Protein AF-A0A3C0DKZ6-F1 (afdb_monomer_lite)

pLDDT: mean 96.96, std 1.84, range [87.81, 98.81]

Secondary structure (DSSP, 8-state):
----TTPPPEE--SSS-SS---EE----GGG--EEEE-SSPEEETTEEEBS-EEEEETTEEEEEE-SB-

Foldseek 3Di:
DFACPPWDKDFDDPPPDPPGGDIDTDTPQQGDAAKDWDQAWDADPNDTFHGWMFGDHRNDTPDIDTPGD

Structure (mmCIF, N/CA/C/O backbone):
data_AF-A0A3C0DKZ6-F1
#
_entry.id   AF-A0A3C0DKZ6-F1
#
loop_
_atom_site.group_PDB
_atom_site.id
_atom_site.type_symbol
_atom_site.label_atom_id
_atom_site.label_alt_id
_atom_site.label_comp_id
_atom_site.label_asym_id
_atom_site.label_entity_id
_atom_site.label_seq_id
_atom_site.pdbx_PDB_ins_code
_atom_site.Cartn_x
_atom_site.Cartn_y
_atom_site.Cartn_z
_atom_site.occupancy
_atom_site.B_iso_or_equiv
_atom_site.auth_seq_id
_atom_site.auth_comp_id
_atom_site.auth_asym_id
_atom_site.auth_atom_id
_atom_site.pdbx_PDB_model_num
ATOM 1 N N . THR A 1 1 ? 1.268 -11.817 0.406 1.00 96.69 1 THR A N 1
ATOM 2 C CA . THR A 1 1 ? 2.138 -11.861 -0.784 1.00 96.69 1 THR A CA 1
ATOM 3 C C . THR A 1 1 ? 1.396 -11.287 -1.972 1.00 96.69 1 THR A C 1
ATOM 5 O O . THR A 1 1 ? 0.172 -11.252 -1.963 1.00 96.69 1 THR A O 1
ATOM 8 N N . PHE A 1 2 ? 2.129 -10.798 -2.965 1.00 97.75 2 PHE A N 1
ATOM 9 C CA . PHE A 1 2 ? 1.607 -10.350 -4.255 1.00 97.75 2 PHE A CA 1
ATOM 10 C C . PHE A 1 2 ? 2.733 -10.443 -5.292 1.00 97.75 2 PHE A C 1
ATOM 12 O O . PHE A 1 2 ? 3.901 -10.575 -4.919 1.00 97.75 2 PHE A O 1
ATOM 19 N N . SER A 1 3 ? 2.397 -10.364 -6.576 1.00 98.19 3 SER A N 1
ATOM 20 C CA . SER A 1 3 ? 3.368 -10.235 -7.664 1.00 98.19 3 SER A CA 1
ATOM 21 C C . SER A 1 3 ? 3.309 -8.836 -8.268 1.00 98.19 3 SER A C 1
ATOM 23 O O . SER A 1 3 ? 2.237 -8.252 -8.372 1.00 98.19 3 SER A O 1
ATOM 25 N N . ALA A 1 4 ? 4.454 -8.315 -8.702 1.00 98.12 4 ALA A N 1
ATOM 26 C CA . ALA A 1 4 ? 4.561 -7.129 -9.556 1.00 98.12 4 ALA A CA 1
ATOM 27 C C . ALA A 1 4 ? 5.351 -7.446 -10.841 1.00 98.12 4 ALA A C 1
ATOM 29 O O . ALA A 1 4 ? 5.943 -6.563 -11.461 1.00 98.12 4 ALA A O 1
ATOM 30 N N . ALA A 1 5 ? 5.408 -8.725 -11.231 1.00 98.12 5 ALA A N 1
ATOM 31 C CA . ALA A 1 5 ? 6.156 -9.159 -12.404 1.00 98.12 5 ALA A CA 1
ATOM 32 C C . ALA A 1 5 ? 5.670 -8.429 -13.668 1.00 98.12 5 ALA A C 1
ATOM 34 O O . ALA A 1 5 ? 4.471 -8.325 -13.920 1.00 98.12 5 ALA A O 1
ATOM 35 N N . GLY A 1 6 ? 6.616 -7.898 -14.446 1.00 97.81 6 GLY A N 1
ATOM 36 C CA . GLY A 1 6 ? 6.328 -7.144 -15.669 1.00 97.81 6 GLY A CA 1
ATOM 37 C C . GLY A 1 6 ? 5.756 -5.736 -15.457 1.00 97.81 6 GLY A C 1
ATOM 38 O O . GLY A 1 6 ? 5.484 -5.048 -16.438 1.00 97.81 6 GLY A O 1
ATOM 39 N N . ARG A 1 7 ? 5.579 -5.270 -14.212 1.00 98.06 7 ARG A N 1
ATOM 40 C CA . ARG A 1 7 ? 5.097 -3.912 -13.925 1.00 98.06 7 ARG A CA 1
ATOM 41 C C . ARG A 1 7 ? 6.247 -2.907 -13.973 1.00 98.06 7 ARG A C 1
ATOM 43 O O . ARG A 1 7 ? 7.384 -3.211 -13.615 1.00 98.06 7 ARG A O 1
ATOM 50 N N . LYS A 1 8 ? 5.941 -1.686 -14.416 1.00 98.12 8 LYS A N 1
ATOM 51 C CA . LYS A 1 8 ? 6.888 -0.567 -14.413 1.00 98.12 8 LYS A CA 1
ATOM 52 C C . LYS A 1 8 ? 6.998 0.013 -13.005 1.00 98.12 8 LYS A C 1
ATOM 54 O O . LYS A 1 8 ? 5.980 0.254 -12.359 1.00 98.12 8 LYS A O 1
ATOM 59 N N . TRP A 1 9 ? 8.224 0.277 -12.574 1.00 97.69 9 TRP A N 1
ATOM 60 C CA . TRP A 1 9 ? 8.519 1.011 -11.347 1.00 97.69 9 TRP A CA 1
ATOM 61 C C . TRP A 1 9 ? 8.857 2.454 -11.699 1.00 97.69 9 TRP A C 1
ATOM 63 O O . TRP A 1 9 ? 9.550 2.707 -12.688 1.00 97.69 9 TRP A O 1
ATOM 73 N N . VAL A 1 10 ? 8.331 3.394 -10.923 1.00 97.06 10 VAL A N 1
ATOM 74 C CA . VAL A 1 10 ? 8.485 4.829 -11.168 1.00 97.06 10 VAL A CA 1
ATOM 75 C C . VAL A 1 10 ? 8.982 5.484 -9.891 1.00 97.06 10 VAL A C 1
ATOM 77 O O . VAL A 1 10 ? 8.433 5.240 -8.818 1.00 97.06 10 VAL A O 1
ATOM 80 N N . ASN A 1 11 ? 10.032 6.296 -10.004 1.00 96.31 11 ASN A N 1
ATOM 81 C CA . ASN A 1 11 ? 10.465 7.145 -8.906 1.00 96.31 11 ASN A CA 1
ATOM 82 C C . ASN A 1 11 ? 9.620 8.422 -8.892 1.00 96.31 11 ASN A C 1
ATOM 84 O O . ASN A 1 11 ? 9.385 9.035 -9.936 1.00 96.31 11 ASN A O 1
ATOM 88 N N . CYS A 1 12 ? 9.199 8.841 -7.710 1.00 95.75 12 CYS A N 1
ATOM 89 C CA . CYS A 1 12 ? 8.541 10.118 -7.531 1.00 95.75 12 CYS A CA 1
ATOM 90 C C . CYS A 1 12 ? 9.608 11.190 -7.244 1.00 95.75 12 CYS A C 1
ATOM 92 O O . CYS A 1 12 ? 10.374 11.085 -6.286 1.00 95.75 12 CYS A O 1
ATOM 94 N N . SER A 1 13 ? 9.735 12.179 -8.135 1.00 94.62 13 SER A N 1
ATOM 95 C CA . SER A 1 13 ? 10.752 13.242 -8.060 1.00 94.62 13 SER A CA 1
ATOM 96 C C . SER A 1 13 ? 10.146 14.648 -8.023 1.00 94.62 13 SER A C 1
ATOM 98 O O . SER A 1 13 ? 10.624 15.548 -8.717 1.00 94.62 13 SER A O 1
ATOM 100 N N . GLY A 1 14 ? 9.053 14.831 -7.282 1.00 94.56 14 GLY A N 1
ATOM 101 C CA . GLY A 1 14 ? 8.443 16.142 -7.054 1.00 94.56 14 GLY A CA 1
ATOM 102 C C . GLY A 1 14 ? 7.654 16.703 -8.239 1.00 94.56 14 GLY A C 1
ATOM 103 O O . GLY A 1 14 ? 7.396 17.901 -8.280 1.00 94.56 14 GLY A O 1
ATOM 104 N N . GLN A 1 15 ? 7.297 15.870 -9.225 1.00 95.06 15 GLN A N 1
ATOM 105 C CA . GLN A 1 15 ? 6.531 16.316 -10.400 1.00 95.06 15 GLN A CA 1
ATOM 106 C C . GLN A 1 15 ? 5.014 16.328 -10.168 1.00 95.06 15 GLN A C 1
ATOM 108 O O . GLN A 1 15 ? 4.318 17.135 -10.773 1.00 95.06 15 GLN A O 1
ATOM 113 N N . ASN A 1 16 ? 4.506 15.429 -9.316 1.00 94.69 16 ASN A N 1
ATOM 114 C CA . ASN A 1 16 ? 3.066 15.265 -9.071 1.00 94.69 16 ASN A CA 1
ATOM 115 C C . ASN A 1 16 ? 2.675 15.449 -7.600 1.00 94.69 16 ASN A C 1
ATOM 117 O O . ASN A 1 16 ? 1.550 15.851 -7.323 1.00 94.69 16 ASN A O 1
ATOM 121 N N . ASN A 1 17 ? 3.578 15.142 -6.665 1.00 94.69 17 ASN A N 1
ATOM 122 C CA . ASN A 1 17 ? 3.346 15.276 -5.230 1.00 94.69 17 ASN A CA 1
ATOM 123 C C . ASN A 1 17 ? 4.504 16.048 -4.579 1.00 94.69 17 ASN A C 1
ATOM 125 O O . ASN A 1 17 ? 5.629 15.984 -5.073 1.00 94.69 17 ASN A O 1
ATOM 129 N N . PHE A 1 18 ? 4.224 16.793 -3.506 1.00 93.00 18 PHE A N 1
ATOM 130 C CA . PHE A 1 18 ? 5.235 17.472 -2.690 1.00 93.00 18 PHE A CA 1
ATOM 131 C C . PHE A 1 18 ? 4.732 17.613 -1.234 1.00 93.00 18 PHE A C 1
ATOM 133 O O . PHE A 1 18 ? 3.673 18.210 -1.031 1.00 93.00 18 PHE A O 1
ATOM 140 N N . PRO A 1 19 ? 5.456 17.127 -0.205 1.00 93.56 19 PRO A N 1
ATOM 141 C CA . PRO A 1 19 ? 6.737 16.427 -0.278 1.00 93.56 19 PRO A CA 1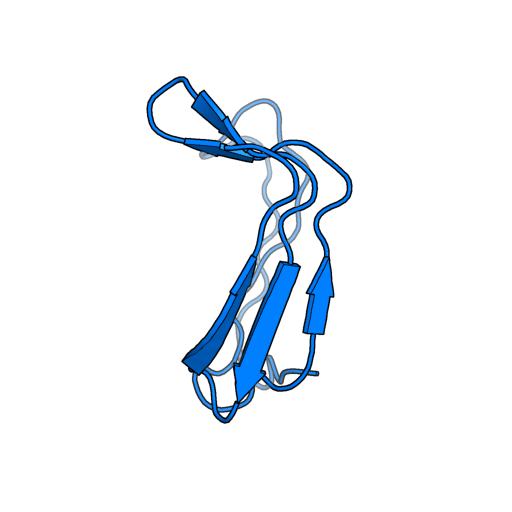
ATOM 142 C C . PRO A 1 19 ? 6.618 15.075 -0.988 1.00 93.56 19 PRO A C 1
ATOM 144 O O . PRO A 1 19 ? 5.529 14.534 -1.155 1.00 93.56 19 PRO A O 1
ATOM 147 N N . ASP A 1 20 ? 7.760 14.565 -1.428 1.00 95.31 20 ASP A N 1
ATOM 148 C CA . ASP A 1 20 ? 7.851 13.361 -2.244 1.00 95.31 20 ASP A CA 1
ATOM 149 C C . ASP A 1 20 ? 9.087 12.532 -1.857 1.00 95.31 20 ASP A C 1
ATOM 151 O O . ASP A 1 20 ? 9.849 12.924 -0.970 1.00 95.31 20 ASP A O 1
ATOM 155 N N . GLY A 1 21 ? 9.309 11.404 -2.529 1.00 94.62 21 GLY A N 1
ATOM 156 C CA . GLY A 1 21 ? 10.498 10.560 -2.352 1.00 94.62 21 GLY A CA 1
ATOM 157 C C . GLY A 1 21 ? 10.229 9.060 -2.451 1.00 94.62 21 GLY A C 1
ATOM 158 O O . GLY A 1 21 ? 11.104 8.250 -2.146 1.00 94.62 21 GLY A O 1
ATOM 159 N N . GLU A 1 22 ? 9.021 8.678 -2.851 1.00 97.00 22 GLU A N 1
ATOM 160 C CA . GLU A 1 22 ? 8.602 7.288 -2.975 1.00 97.00 22 GLU A CA 1
ATOM 161 C C . GLU A 1 22 ? 9.106 6.659 -4.289 1.00 97.00 22 GLU A C 1
ATOM 163 O O . GLU A 1 22 ? 9.410 7.338 -5.273 1.00 97.00 22 GLU A O 1
ATOM 168 N N . VAL A 1 23 ? 9.146 5.325 -4.336 1.00 97.06 23 VAL A N 1
ATOM 169 C CA . VAL A 1 23 ? 9.233 4.554 -5.584 1.00 97.06 23 VAL A CA 1
ATOM 170 C C . VAL A 1 23 ? 8.047 3.603 -5.606 1.00 97.06 23 VAL A C 1
ATOM 172 O O . VAL A 1 23 ? 7.873 2.818 -4.674 1.00 97.06 23 VAL A O 1
ATOM 175 N N . PHE A 1 24 ? 7.229 3.660 -6.656 1.00 96.94 24 PHE A N 1
ATOM 176 C CA . PHE A 1 24 ? 5.945 2.962 -6.686 1.00 96.94 24 PHE A CA 1
ATOM 177 C C . PHE A 1 24 ? 5.726 2.135 -7.954 1.00 96.94 24 PHE A C 1
ATOM 179 O O . PHE A 1 24 ? 6.345 2.337 -9.003 1.00 96.94 24 PHE A O 1
ATOM 186 N N . THR A 1 25 ? 4.812 1.176 -7.825 1.00 97.88 25 THR A N 1
ATOM 187 C CA . THR A 1 25 ? 4.253 0.354 -8.900 1.00 97.88 25 THR A CA 1
ATOM 188 C C . THR A 1 25 ? 2.870 -0.159 -8.474 1.00 97.88 25 THR A C 1
ATOM 190 O O . THR A 1 25 ? 2.387 0.172 -7.391 1.00 97.88 25 THR A O 1
ATOM 193 N N . SER A 1 26 ? 2.235 -0.992 -9.296 1.00 97.12 26 SER A N 1
ATOM 194 C CA . SER A 1 26 ? 0.976 -1.666 -8.962 1.00 97.12 26 SER A CA 1
ATOM 195 C C . SER A 1 26 ? 1.166 -3.183 -8.897 1.00 97.12 26 SER A C 1
ATOM 197 O O . SER A 1 26 ? 1.903 -3.729 -9.720 1.00 97.12 26 SER A O 1
ATOM 199 N N . PRO A 1 27 ? 0.503 -3.893 -7.966 1.00 97.44 27 PRO A N 1
ATOM 200 C CA . PRO A 1 27 ? 0.501 -5.351 -7.966 1.00 97.44 27 PRO A CA 1
ATOM 201 C C . PRO A 1 27 ? -0.282 -5.903 -9.169 1.00 97.44 27 PRO A C 1
ATOM 203 O O . PRO A 1 27 ? -1.141 -5.230 -9.734 1.00 97.44 27 PRO A O 1
ATOM 206 N N . ILE A 1 28 ? -0.021 -7.158 -9.537 1.00 98.12 28 ILE A N 1
ATOM 207 C CA . ILE A 1 28 ? -0.917 -7.940 -10.393 1.00 98.12 28 ILE A CA 1
ATOM 208 C C . ILE A 1 28 ? -2.172 -8.250 -9.576 1.00 98.12 28 ILE A C 1
ATOM 210 O O . ILE A 1 28 ? -2.095 -8.854 -8.502 1.00 98.12 28 ILE A O 1
ATOM 214 N N . GLU A 1 29 ? -3.315 -7.826 -10.098 1.00 96.50 29 GLU A N 1
ATOM 215 C CA . GLU A 1 29 ? -4.557 -7.592 -9.370 1.00 96.50 29 GLU A CA 1
ATOM 216 C C . GLU A 1 29 ? -5.012 -8.836 -8.607 1.00 96.50 29 GLU A C 1
ATOM 218 O O . GLU A 1 29 ? -5.276 -8.762 -7.415 1.00 96.50 29 GLU A O 1
ATOM 223 N N . ASN A 1 30 ? -5.012 -9.998 -9.258 1.00 97.69 30 ASN A N 1
ATOM 224 C CA . ASN A 1 30 ? -5.490 -11.267 -8.702 1.00 97.69 30 ASN A CA 1
ATOM 225 C C . ASN A 1 30 ? -4.435 -12.058 -7.904 1.00 97.69 30 ASN A C 1
ATOM 227 O O . ASN A 1 30 ? -4.703 -13.181 -7.487 1.00 97.69 30 ASN A O 1
ATOM 231 N N . THR A 1 31 ? -3.236 -11.509 -7.689 1.00 98.50 31 THR A N 1
ATOM 232 C CA . THR A 1 31 ? -2.143 -12.231 -7.005 1.00 98.50 31 THR A CA 1
ATOM 233 C C . THR A 1 31 ? -2.026 -11.901 -5.520 1.00 98.50 31 THR A C 1
ATOM 235 O O . THR A 1 31 ? -1.272 -12.561 -4.800 1.00 98.50 31 THR A O 1
ATOM 238 N N . VAL A 1 32 ? -2.761 -10.891 -5.046 1.00 98.50 32 VAL A N 1
ATOM 239 C CA . VAL A 1 32 ? -2.686 -10.432 -3.656 1.00 98.50 32 VAL A CA 1
ATOM 240 C C . VAL A 1 32 ? -3.395 -11.420 -2.733 1.00 98.50 32 VAL A C 1
ATOM 242 O O . VAL A 1 32 ? -4.588 -11.679 -2.883 1.00 98.50 32 VAL A O 1
ATOM 245 N N . ASN A 1 33 ? -2.653 -11.951 -1.762 1.00 98.69 33 ASN A N 1
ATOM 246 C CA . ASN A 1 33 ? -3.139 -12.900 -0.763 1.00 98.69 33 ASN A CA 1
ATOM 247 C C . ASN A 1 33 ? -2.508 -12.628 0.611 1.00 98.69 33 ASN A C 1
ATOM 249 O O . ASN A 1 33 ? -1.329 -12.274 0.700 1.00 98.69 33 ASN A O 1
ATOM 253 N N . GLY A 1 34 ? -3.251 -12.857 1.692 1.00 98.56 34 GLY A N 1
ATOM 254 C CA . GLY A 1 34 ? -2.755 -12.747 3.068 1.00 98.56 34 GLY A CA 1
ATOM 255 C C . GLY A 1 34 ? -3.241 -11.494 3.792 1.00 98.56 34 GLY A C 1
ATOM 256 O O . GLY A 1 34 ? -4.284 -10.947 3.453 1.00 98.56 34 GLY A O 1
ATOM 257 N N . LYS A 1 35 ? -2.509 -11.061 4.823 1.00 98.56 35 LYS A N 1
ATOM 258 C CA . LYS A 1 35 ? -2.951 -10.012 5.754 1.00 98.56 35 LYS A CA 1
ATOM 259 C C . LYS A 1 35 ? -1.992 -8.828 5.773 1.00 98.56 35 LYS A C 1
ATOM 261 O O . LYS A 1 35 ? -0.780 -9.018 5.677 1.00 98.56 35 LYS A O 1
ATOM 266 N N . ILE A 1 36 ? -2.538 -7.628 5.933 1.00 98.12 36 ILE A N 1
ATOM 267 C CA . ILE A 1 36 ? -1.790 -6.390 6.173 1.00 98.12 36 ILE A CA 1
ATOM 268 C C . ILE A 1 36 ? -2.434 -5.628 7.331 1.00 98.12 36 ILE A C 1
ATOM 270 O O . ILE A 1 36 ? -3.658 -5.590 7.449 1.00 98.12 36 ILE A O 1
ATOM 274 N N . ARG A 1 37 ? -1.594 -5.035 8.181 1.00 98.06 37 ARG A N 1
ATOM 275 C CA . ARG A 1 37 ? -1.987 -4.162 9.287 1.00 98.06 37 ARG A CA 1
ATOM 276 C C . ARG A 1 37 ? -1.304 -2.814 9.104 1.00 98.06 37 ARG A C 1
ATOM 278 O O . ARG A 1 37 ? -0.083 -2.768 8.962 1.00 98.06 37 ARG A O 1
ATOM 285 N N . PHE A 1 38 ? -2.076 -1.740 9.135 1.00 97.50 38 PHE A N 1
ATOM 286 C CA . PHE A 1 38 ? -1.562 -0.378 9.085 1.00 97.50 38 PHE A CA 1
ATOM 287 C C . PHE A 1 38 ? -1.371 0.129 10.514 1.00 97.50 38 PHE A C 1
ATOM 289 O O . PHE A 1 38 ? -2.325 0.244 11.278 1.00 97.50 38 PHE A O 1
ATOM 296 N N . SER A 1 39 ? -0.118 0.402 10.883 1.00 93.94 39 SER A N 1
ATOM 297 C CA . SER A 1 39 ? 0.246 0.886 12.222 1.00 93.94 39 SER A CA 1
ATOM 298 C C . SER A 1 39 ? 0.074 2.395 12.398 1.00 93.94 39 SER A C 1
ATOM 300 O O . SER A 1 39 ? 0.164 2.884 13.518 1.00 93.94 39 SER A O 1
ATOM 302 N N . PHE A 1 40 ? -0.141 3.126 11.304 1.00 96.06 40 PHE A N 1
ATOM 303 C CA . PHE A 1 40 ? -0.430 4.557 11.304 1.00 96.06 40 PHE A CA 1
ATOM 304 C C . PHE A 1 40 ? -1.901 4.792 10.947 1.00 96.06 40 PHE A C 1
ATOM 306 O O . PHE A 1 40 ? -2.455 4.013 10.165 1.00 96.06 40 PHE A O 1
ATOM 313 N N . PRO A 1 41 ? -2.532 5.847 11.494 1.00 95.81 41 PRO A N 1
ATOM 314 C CA . PRO A 1 41 ? -3.927 6.144 11.215 1.00 95.81 41 PRO A CA 1
ATOM 315 C C . PRO A 1 41 ? -4.133 6.497 9.739 1.00 95.81 41 PRO A C 1
ATOM 317 O O . PRO A 1 41 ? -3.411 7.319 9.172 1.00 95.81 41 PRO A O 1
ATOM 320 N N . GLY A 1 42 ? -5.152 5.897 9.128 1.00 95.94 42 GLY A N 1
ATOM 321 C CA . GLY A 1 42 ? -5.653 6.312 7.824 1.00 95.94 42 GLY A CA 1
ATOM 322 C C . GLY A 1 42 ? -6.657 7.444 7.998 1.00 95.94 42 GLY A C 1
ATOM 323 O O . GLY A 1 42 ? -7.570 7.331 8.810 1.00 95.94 42 GLY A O 1
ATOM 324 N N . ILE A 1 43 ? -6.514 8.531 7.243 1.00 96.94 43 ILE A N 1
ATOM 325 C CA . ILE A 1 43 ? -7.505 9.612 7.242 1.00 96.94 43 ILE A CA 1
ATOM 326 C C . ILE A 1 43 ? -8.421 9.433 6.035 1.00 96.94 43 ILE A C 1
ATOM 328 O O . ILE A 1 43 ? -7.973 9.522 4.893 1.00 96.94 43 ILE A O 1
ATOM 332 N N . TYR A 1 44 ? -9.710 9.207 6.284 1.00 95.81 44 TYR A N 1
ATOM 333 C CA . TYR A 1 44 ? -10.722 9.112 5.236 1.00 95.81 44 TYR A CA 1
ATOM 334 C C . TYR A 1 44 ? -11.920 9.994 5.575 1.00 95.81 44 TYR A C 1
ATOM 336 O O . TYR A 1 44 ? -12.464 9.918 6.674 1.00 95.81 44 TYR A O 1
ATOM 344 N N . ALA A 1 45 ? -12.316 10.861 4.639 1.00 95.38 45 ALA A N 1
ATOM 345 C CA . ALA A 1 45 ? -13.429 11.801 4.812 1.00 95.38 45 ALA A CA 1
ATOM 346 C C . ALA A 1 45 ? -13.376 12.608 6.134 1.00 95.38 45 ALA A C 1
ATOM 348 O O . ALA A 1 45 ? -14.398 12.860 6.766 1.00 95.38 45 ALA A O 1
ATOM 349 N N . GLY A 1 46 ? -12.170 12.996 6.569 1.00 95.38 46 GLY A N 1
ATOM 350 C CA . GLY A 1 46 ? -11.950 13.758 7.806 1.00 95.38 46 GLY A CA 1
ATOM 351 C C . GLY A 1 46 ? -11.980 12.933 9.097 1.00 95.38 46 GLY A C 1
ATOM 352 O O . GLY A 1 46 ? -11.810 13.498 10.175 1.00 95.38 46 GLY A O 1
ATOM 353 N N . ARG A 1 47 ? -12.159 11.610 9.015 1.00 96.12 47 ARG A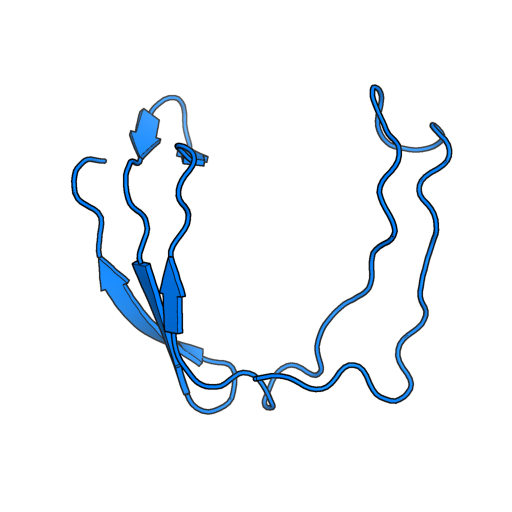 N 1
ATOM 354 C CA . ARG A 1 47 ? -12.117 10.698 10.160 1.00 96.12 47 ARG A CA 1
ATOM 355 C C . ARG A 1 47 ? -10.808 9.921 10.176 1.00 96.12 47 ARG A C 1
ATOM 357 O O . ARG A 1 47 ? -10.401 9.360 9.159 1.00 96.12 47 ARG A O 1
ATOM 364 N N . ALA A 1 48 ? -10.163 9.896 11.339 1.00 97.12 48 ALA A N 1
ATOM 365 C CA . ALA A 1 48 ? -9.039 9.010 11.588 1.00 97.12 48 ALA A CA 1
ATOM 366 C C . ALA A 1 48 ? -9.554 7.590 11.845 1.00 97.12 48 ALA A C 1
ATOM 368 O O . ALA A 1 48 ? -10.462 7.389 12.653 1.00 97.12 48 ALA A O 1
ATOM 369 N N . ILE A 1 49 ? -8.972 6.631 11.135 1.00 97.94 49 ILE A N 1
ATOM 370 C CA . ILE A 1 49 ? -9.215 5.201 11.284 1.00 97.94 49 ILE A CA 1
ATOM 371 C C . ILE A 1 49 ? -7.912 4.588 11.788 1.00 97.94 49 ILE A C 1
ATOM 373 O O . ILE A 1 49 ? -6.870 4.708 11.140 1.00 97.94 49 ILE A O 1
ATOM 377 N N . GLU A 1 50 ? -7.967 3.946 12.946 1.00 98.00 50 GLU A N 1
ATOM 378 C CA . GLU A 1 50 ? -6.806 3.393 13.634 1.00 98.00 50 GLU A CA 1
ATOM 379 C C . GLU A 1 50 ? -6.792 1.868 13.556 1.00 98.00 50 GLU A C 1
ATOM 381 O O . GLU A 1 50 ? -7.833 1.207 13.597 1.00 98.00 50 GLU A O 1
ATOM 386 N N . ASP A 1 51 ? -5.586 1.307 13.478 1.00 97.62 51 ASP A N 1
ATOM 387 C CA . ASP A 1 51 ? -5.350 -0.137 13.440 1.00 97.62 51 ASP A CA 1
ATOM 388 C C . ASP A 1 51 ? -6.090 -0.865 12.305 1.00 97.62 51 ASP A C 1
ATOM 390 O O . ASP A 1 51 ? -6.725 -1.897 12.514 1.00 97.62 51 ASP A O 1
ATOM 394 N N . ILE A 1 52 ? -6.028 -0.322 11.085 1.00 98.38 52 ILE A N 1
ATOM 395 C CA . ILE A 1 52 ? -6.682 -0.934 9.922 1.00 98.38 52 ILE A CA 1
ATOM 396 C C . ILE A 1 52 ? -6.033 -2.292 9.642 1.00 98.38 52 ILE A C 1
ATOM 398 O O . ILE A 1 52 ? -4.820 -2.381 9.434 1.00 98.38 52 ILE A O 1
ATOM 402 N N . GLN A 1 53 ? -6.842 -3.344 9.5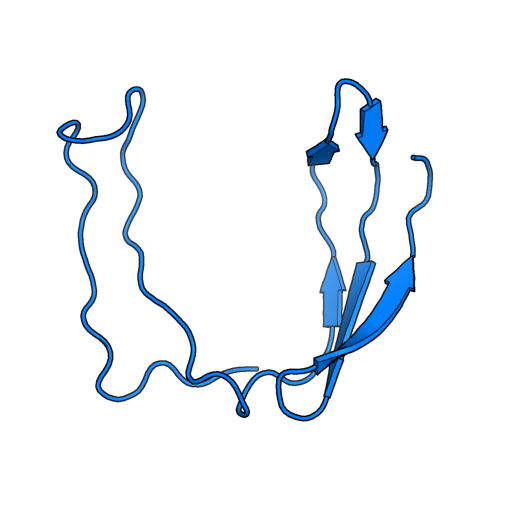73 1.00 98.56 53 GLN A N 1
ATOM 403 C CA . GLN A 1 53 ? -6.421 -4.692 9.211 1.00 98.56 53 GLN A CA 1
ATOM 404 C C . GLN A 1 53 ? -7.249 -5.185 8.027 1.00 98.56 53 GLN A C 1
ATOM 406 O O . GLN A 1 53 ? -8.478 -5.160 8.064 1.00 98.56 53 GLN A O 1
ATOM 411 N N . LEU A 1 54 ? -6.571 -5.649 6.978 1.00 98.50 54 LEU A N 1
ATOM 412 C CA . LEU A 1 54 ? -7.204 -6.182 5.773 1.00 98.50 54 LEU A CA 1
ATOM 413 C C . LEU A 1 54 ? -6.703 -7.599 5.493 1.00 98.50 54 LEU A C 1
ATOM 415 O O . LEU A 1 54 ? -5.501 -7.871 5.571 1.00 98.50 54 LEU A O 1
ATOM 419 N N . GLU A 1 55 ? -7.625 -8.482 5.118 1.00 98.81 55 GLU A N 1
ATOM 420 C CA . GLU A 1 55 ? -7.345 -9.832 4.635 1.00 98.81 55 GLU A CA 1
ATOM 421 C C . GLU A 1 55 ? -7.728 -9.952 3.160 1.00 98.81 55 GLU A C 1
ATOM 423 O O . GLU A 1 55 ? -8.838 -9.602 2.756 1.00 98.81 55 GLU A O 1
ATOM 428 N N . PHE A 1 56 ? -6.797 -10.465 2.362 1.00 98.69 56 PHE A N 1
ATOM 429 C CA . PHE A 1 56 ? -6.909 -10.604 0.921 1.00 98.69 56 PHE A CA 1
ATOM 430 C C . PHE A 1 56 ? -6.920 -12.068 0.494 1.00 98.69 56 PHE A C 1
ATOM 432 O O . PHE A 1 56 ? -6.122 -12.876 0.983 1.00 98.69 56 PHE A O 1
ATOM 439 N N . LYS A 1 57 ? -7.759 -12.367 -0.498 1.00 98.56 57 LYS A N 1
ATOM 440 C CA . LYS A 1 57 ? -7.765 -13.623 -1.244 1.00 98.56 57 LYS A CA 1
ATOM 441 C C . LYS A 1 57 ? -8.011 -13.349 -2.725 1.00 98.56 57 LYS A C 1
ATOM 443 O O . LYS A 1 57 ? -8.984 -12.679 -3.069 1.00 98.56 57 LYS A O 1
ATOM 448 N N . ASP A 1 58 ? -7.138 -13.865 -3.585 1.00 98.19 58 ASP A 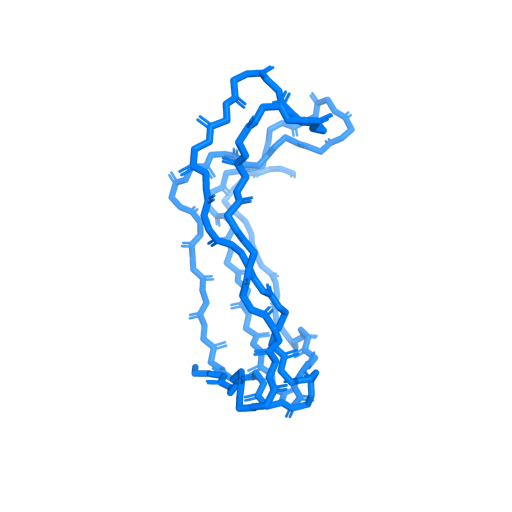N 1
ATOM 449 C CA . ASP A 1 58 ? -7.230 -13.747 -5.048 1.00 98.19 58 ASP A CA 1
ATOM 450 C C . ASP A 1 58 ? -7.459 -12.299 -5.526 1.00 98.19 58 ASP A C 1
ATOM 452 O O . ASP A 1 58 ? -8.281 -12.022 -6.403 1.00 98.19 58 ASP A O 1
ATOM 456 N N . GLY A 1 59 ? -6.760 -11.345 -4.897 1.00 97.94 59 GLY A N 1
ATOM 457 C CA . GLY A 1 59 ? -6.873 -9.921 -5.220 1.00 97.94 59 GLY A CA 1
ATOM 458 C C . GLY A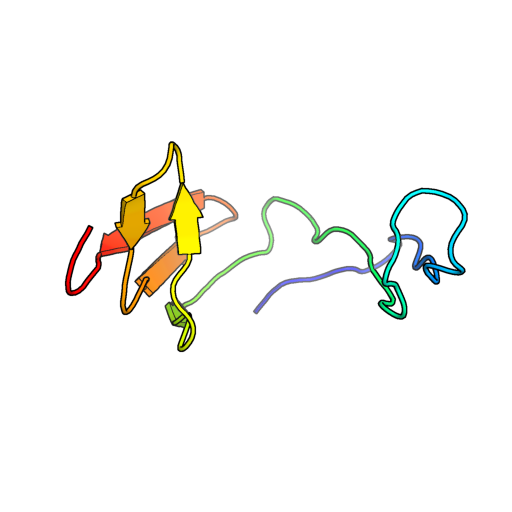 1 59 ? -8.035 -9.177 -4.570 1.00 97.94 59 GLY A C 1
ATOM 459 O O . GLY A 1 59 ? -8.158 -7.966 -4.741 1.00 97.94 59 GLY A O 1
ATOM 460 N N . LYS A 1 60 ? -8.896 -9.869 -3.824 1.00 98.31 60 LYS A N 1
ATOM 461 C CA . LYS A 1 60 ? -10.087 -9.282 -3.204 1.00 98.31 60 LYS A CA 1
ATOM 462 C C . LYS A 1 60 ? -9.910 -9.165 -1.704 1.00 98.31 60 LYS A C 1
ATOM 464 O O . LYS A 1 60 ? -9.406 -10.086 -1.068 1.00 98.31 60 LYS A O 1
ATOM 469 N N . VAL A 1 61 ? -10.386 -8.060 -1.138 1.00 98.38 61 VAL A N 1
ATOM 470 C CA . VAL A 1 61 ? -10.552 -7.937 0.313 1.00 98.38 61 VAL A CA 1
ATOM 471 C C . VAL A 1 61 ? -11.694 -8.860 0.732 1.00 98.38 61 VAL A C 1
ATOM 473 O O . VAL A 1 61 ? -12.823 -8.703 0.269 1.00 98.38 61 VAL A O 1
ATOM 476 N N . VAL A 1 62 ? -11.389 -9.837 1.580 1.00 98.69 62 VAL A N 1
ATOM 477 C CA . VAL A 1 62 ? -12.354 -10.797 2.140 1.00 98.69 62 VAL A CA 1
ATOM 478 C C . VAL A 1 62 ? -12.591 -10.586 3.635 1.00 98.69 62 VAL A C 1
ATOM 480 O O . VAL A 1 62 ? -13.533 -11.144 4.187 1.00 98.69 62 VAL A O 1
ATOM 483 N N . GLY A 1 63 ? -11.772 -9.754 4.279 1.00 98.62 63 GLY A N 1
ATOM 484 C CA . GLY A 1 63 ? -11.950 -9.328 5.661 1.00 98.62 63 GLY A CA 1
ATOM 485 C C . GLY A 1 63 ? -11.387 -7.928 5.870 1.00 98.62 63 GLY A C 1
ATOM 486 O O . GLY A 1 63 ? -10.350 -7.583 5.302 1.00 98.62 63 GLY A O 1
ATOM 487 N N . ALA A 1 64 ? -12.079 -7.127 6.675 1.00 98.19 64 ALA A N 1
ATOM 488 C CA . ALA A 1 64 ? -11.655 -5.787 7.053 1.00 98.19 64 ALA A CA 1
ATOM 489 C C . ALA A 1 64 ? -12.082 -5.495 8.495 1.00 98.19 64 ALA A C 1
ATOM 491 O O . ALA A 1 64 ? -13.228 -5.750 8.869 1.00 98.19 64 ALA A O 1
ATOM 492 N N . SER A 1 65 ? -11.167 -4.952 9.291 1.00 98.19 65 SER A N 1
ATOM 493 C CA . SER A 1 65 ? -11.435 -4.474 10.646 1.00 98.19 65 SER A CA 1
ATOM 494 C C . SER A 1 65 ? -10.569 -3.258 10.976 1.00 98.19 65 SER A C 1
ATOM 496 O O . SER A 1 65 ? -9.573 -2.982 10.306 1.00 98.19 65 SER A O 1
ATOM 498 N N . ALA A 1 66 ? -10.974 -2.519 12.003 1.00 98.00 66 ALA A N 1
ATOM 499 C CA . ALA A 1 66 ? -10.238 -1.401 12.581 1.00 98.00 66 ALA A CA 1
ATOM 500 C C . ALA A 1 66 ? -10.504 -1.368 14.092 1.00 98.00 66 ALA A C 1
ATOM 502 O O . ALA A 1 66 ? -11.559 -1.833 14.534 1.00 98.00 66 ALA A O 1
ATOM 503 N N . ALA A 1 67 ? -9.576 -0.823 14.879 1.00 97.31 67 ALA A N 1
ATOM 504 C CA . ALA A 1 67 ? -9.805 -0.615 16.312 1.00 97.31 67 ALA A CA 1
ATOM 505 C C . ALA A 1 67 ? -10.734 0.583 16.564 1.00 97.31 67 ALA A C 1
ATOM 507 O O . ALA A 1 67 ? -11.544 0.564 17.489 1.00 97.31 67 ALA A O 1
ATOM 508 N N . GLN A 1 68 ? -10.629 1.609 15.718 1.00 94.75 68 GLN A N 1
ATOM 509 C CA . GLN A 1 68 ? -11.431 2.826 15.766 1.00 94.75 68 GLN A CA 1
ATOM 510 C C . GLN A 1 68 ? -11.575 3.391 14.352 1.00 94.75 68 GLN A C 1
ATOM 512 O O . GLN A 1 68 ? -10.659 3.254 13.543 1.00 94.75 68 GLN A O 1
ATOM 517 N N . GLY A 1 69 ? -12.700 4.039 14.047 1.00 87.81 69 GLY A N 1
ATOM 518 C CA . GLY A 1 69 ? -12.951 4.622 12.725 1.00 87.81 69 GLY A CA 1
ATOM 519 C C . GLY A 1 69 ? -14.355 4.386 12.229 1.00 87.81 69 GLY A C 1
ATOM 520 O O . GLY A 1 69 ? -15.134 3.751 12.964 1.00 87.81 69 GLY A O 1
#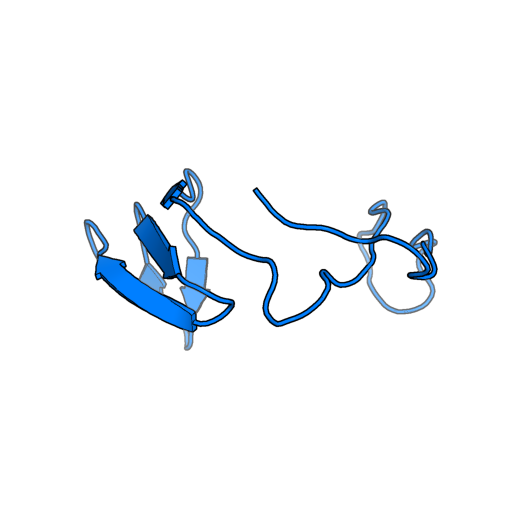

Sequence (69 aa):
TFSAAGRKWVNCSGQNNFPDGEVFTSPIENTVNGKIRFSFPGIYAGRAIEDIQLEFKDGKVVGASAAQG

Radius of gyration: 14.68 Å; chains: 1; bounding box: 24×31×32 Å